Protein AF-A0A2K4SEC0-F1 (afdb_monomer_lite)

Organism: Rutilus rutilus (NCBI:txid48668)

Secondary structure (DSSP, 8-state):
---S-----S----S--SSGGGS--S-TT-----TTS-------

pLDDT: mean 96.81, std 2.8, range [80.0, 98.56]

Foldseek 3Di:
DDDDADFFDDFDDPPPDPDSVVTDGPHTSPDPDDPVPDDDDDDD

Sequence (44 aa):
AGTGKIWLDELRCTGTERSIFDCPHGGIEVHNCNHGEDVGVSCA

Structure (mmCIF, N/CA/C/O backbone):
data_AF-A0A2K4SEC0-F1
#
_entry.id   AF-A0A2K4SEC0-F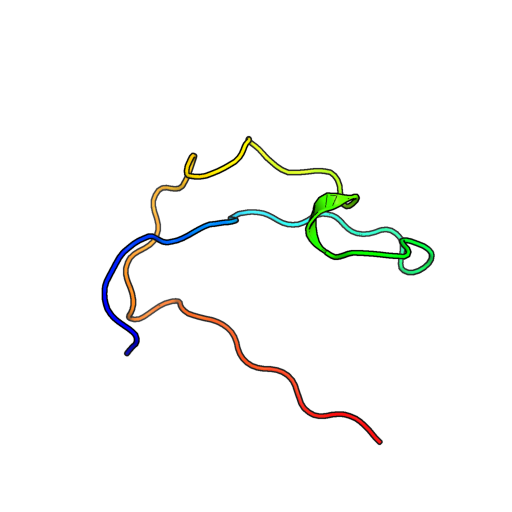1
#
loop_
_atom_site.group_PDB
_atom_site.id
_atom_site.type_symbol
_atom_site.label_atom_id
_atom_site.label_alt_id
_atom_site.label_comp_id
_atom_site.label_asym_id
_atom_site.label_entity_id
_atom_site.label_seq_id
_atom_site.pdbx_PDB_ins_code
_atom_site.Cartn_x
_atom_site.Cartn_y
_atom_site.Cartn_z
_atom_site.occupancy
_atom_site.B_iso_or_equiv
_atom_site.auth_seq_id
_atom_site.auth_comp_id
_atom_site.auth_asym_id
_atom_site.auth_atom_id
_atom_site.pdbx_PDB_model_num
ATOM 1 N N . ALA A 1 1 ? 0.764 -10.672 -12.157 1.00 80.00 1 ALA A N 1
ATOM 2 C CA . ALA A 1 1 ? 1.692 -9.564 -11.889 1.00 80.00 1 ALA A CA 1
ATOM 3 C C . ALA A 1 1 ? 1.107 -8.313 -12.516 1.00 80.00 1 ALA A C 1
ATOM 5 O O . ALA A 1 1 ? 0.682 -8.391 -13.670 1.00 80.00 1 ALA A O 1
ATOM 6 N N . GLY A 1 2 ? 1.004 -7.226 -11.753 1.00 93.62 2 GLY A N 1
ATOM 7 C CA . GLY A 1 2 ? 0.625 -5.924 -12.283 1.00 93.62 2 GLY A CA 1
ATOM 8 C C . GLY A 1 2 ? 1.700 -5.331 -13.197 1.00 93.62 2 GLY A C 1
ATOM 9 O O . GLY A 1 2 ? 2.719 -5.956 -13.498 1.00 93.62 2 GLY A O 1
ATOM 10 N N . THR A 1 3 ? 1.446 -4.113 -13.663 1.00 96.81 3 THR A N 1
ATOM 11 C CA . THR A 1 3 ? 2.387 -3.302 -14.445 1.00 96.81 3 THR A CA 1
AT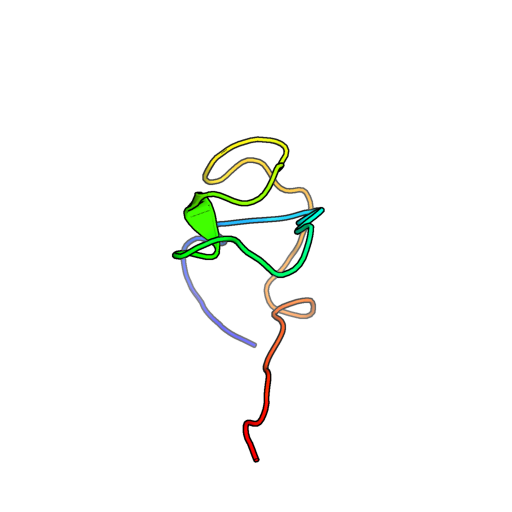OM 12 C C . THR A 1 3 ? 2.247 -1.838 -14.044 1.00 96.81 3 THR A C 1
ATOM 14 O O . THR A 1 3 ? 1.128 -1.391 -13.789 1.00 96.81 3 THR A O 1
ATOM 17 N N . GLY A 1 4 ? 3.333 -1.069 -14.095 1.00 96.81 4 GLY A N 1
ATOM 18 C CA . GLY A 1 4 ? 3.320 0.371 -13.842 1.00 96.81 4 GLY A CA 1
ATOM 19 C C . GLY A 1 4 ? 3.943 0.732 -12.497 1.00 96.81 4 GLY A C 1
ATOM 20 O O . GLY A 1 4 ? 4.961 0.169 -12.112 1.00 96.81 4 GLY A O 1
ATOM 21 N N . LYS A 1 5 ? 3.370 1.729 -11.819 1.00 97.44 5 LYS A N 1
ATOM 22 C CA . LYS A 1 5 ? 3.859 2.196 -10.517 1.00 97.44 5 LYS A CA 1
ATOM 23 C C . LYS A 1 5 ? 3.383 1.267 -9.404 1.00 97.44 5 LYS A C 1
ATOM 25 O O . LYS A 1 5 ? 2.206 0.908 -9.372 1.00 97.44 5 LYS A O 1
ATOM 30 N N . ILE A 1 6 ? 4.274 0.955 -8.471 1.00 97.56 6 ILE A N 1
ATOM 31 C CA . ILE A 1 6 ? 3.919 0.364 -7.180 1.00 97.56 6 ILE A CA 1
ATOM 32 C C . ILE A 1 6 ? 3.783 1.526 -6.198 1.00 97.56 6 ILE A C 1
ATOM 34 O O . ILE A 1 6 ? 4.687 2.344 -6.046 1.00 97.56 6 ILE A O 1
ATOM 38 N N . TRP A 1 7 ? 2.606 1.652 -5.593 1.00 97.44 7 TRP A N 1
ATOM 39 C CA . TRP A 1 7 ? 2.246 2.854 -4.841 1.00 97.44 7 TRP A CA 1
ATOM 40 C C . TRP A 1 7 ? 2.693 2.820 -3.385 1.00 97.44 7 TRP A C 1
ATOM 42 O O . TRP A 1 7 ? 3.051 3.864 -2.843 1.00 97.44 7 TRP A O 1
ATOM 52 N N . LEU A 1 8 ? 2.623 1.649 -2.757 1.00 97.88 8 LEU A N 1
ATOM 53 C CA . LEU A 1 8 ? 2.747 1.471 -1.316 1.00 97.88 8 LEU A CA 1
ATOM 54 C C . LEU A 1 8 ? 3.520 0.188 -1.016 1.00 97.88 8 LEU A C 1
ATOM 56 O O . LEU A 1 8 ? 3.361 -0.808 -1.719 1.00 97.88 8 LEU A O 1
ATOM 60 N N . ASP A 1 9 ? 4.302 0.232 0.056 1.00 98.12 9 ASP A N 1
ATOM 61 C CA . ASP A 1 9 ? 5.072 -0.874 0.621 1.00 98.12 9 ASP A CA 1
ATOM 62 C C . ASP A 1 9 ? 5.108 -0.713 2.150 1.00 98.12 9 ASP A C 1
ATOM 64 O O . ASP A 1 9 ? 4.910 0.388 2.676 1.00 98.12 9 ASP A O 1
ATOM 68 N N . GLU A 1 10 ? 5.301 -1.822 2.861 1.00 97.50 10 GLU A N 1
ATOM 69 C CA . GLU A 1 10 ? 5.357 -1.903 4.323 1.00 97.50 10 GLU A CA 1
ATOM 70 C C . GLU A 1 10 ? 4.204 -1.185 5.053 1.00 97.50 10 GLU A C 1
ATOM 72 O O . GLU A 1 10 ? 4.419 -0.416 5.995 1.00 97.50 10 GLU A O 1
ATOM 77 N N . LEU A 1 11 ? 2.958 -1.440 4.647 1.00 97.25 11 LEU A N 1
ATOM 78 C CA . LEU A 1 11 ? 1.784 -0.877 5.319 1.00 97.25 11 LEU A CA 1
ATOM 79 C C . LEU A 1 11 ? 1.659 -1.393 6.758 1.00 97.25 11 LEU A C 1
ATOM 81 O O . LEU A 1 11 ? 1.584 -2.598 7.000 1.00 97.25 11 LEU A O 1
ATOM 85 N N . ARG A 1 12 ? 1.568 -0.471 7.722 1.00 98.06 12 ARG A N 1
ATOM 86 C CA . ARG A 1 12 ? 1.411 -0.772 9.158 1.00 98.06 12 ARG A CA 1
ATOM 87 C C . ARG A 1 12 ? 0.096 -0.218 9.705 1.00 98.06 12 ARG A C 1
ATOM 89 O O . ARG A 1 12 ? 0.090 0.541 10.671 1.00 98.06 12 ARG A O 1
ATOM 96 N N . CYS A 1 13 ? -1.009 -0.573 9.052 1.00 98.00 13 CYS A N 1
ATOM 97 C CA . CYS A 1 13 ? -2.354 -0.143 9.439 1.00 98.00 13 CYS A CA 1
ATOM 98 C C . CYS A 1 13 ? -2.731 -0.614 10.859 1.00 98.00 13 CYS A C 1
ATOM 100 O O . CYS A 1 13 ? -2.381 -1.714 11.285 1.00 98.00 13 CYS A O 1
ATOM 102 N N . THR A 1 14 ? -3.513 0.198 11.561 1.00 98.12 14 THR A N 1
ATOM 103 C CA . THR A 1 14 ? -4.139 -0.093 12.859 1.00 98.12 14 THR A CA 1
ATOM 104 C C . THR A 1 14 ? -5.500 -0.776 12.713 1.00 98.12 14 THR A C 1
ATOM 106 O O . THR A 1 14 ? -5.976 -1.399 13.660 1.00 98.12 14 THR A O 1
ATOM 109 N N . GLY A 1 15 ? -6.125 -0.669 11.536 1.00 97.50 15 GLY A N 1
ATOM 110 C CA . GLY A 1 15 ? -7.434 -1.243 11.219 1.00 97.50 15 GLY A CA 1
ATOM 111 C C . GLY A 1 15 ? -8.600 -0.261 11.352 1.00 97.50 15 GLY A C 1
ATOM 112 O O . GLY A 1 15 ? -9.751 -0.671 11.227 1.00 97.50 15 GLY A O 1
ATOM 113 N N . THR A 1 16 ? -8.327 1.020 11.613 1.00 98.19 16 THR A N 1
ATOM 114 C CA . THR A 1 16 ? -9.357 2.074 11.752 1.00 98.19 16 THR A CA 1
ATOM 115 C C . THR A 1 16 ? -9.219 3.199 10.728 1.00 98.19 16 THR A C 1
ATOM 117 O O . THR A 1 16 ? -10.030 4.128 10.702 1.00 98.19 16 THR A O 1
ATOM 120 N N . GLU A 1 17 ? -8.203 3.112 9.875 1.00 98.56 17 GLU A N 1
ATOM 121 C CA . GLU A 1 17 ? -7.965 4.027 8.771 1.00 98.56 17 GLU A CA 1
ATOM 122 C C . GLU A 1 17 ? -9.136 4.025 7.781 1.00 98.56 17 GLU A C 1
ATOM 124 O O . GLU A 1 17 ? -9.797 3.009 7.561 1.00 98.56 17 GLU A O 1
ATOM 129 N N . ARG A 1 18 ? -9.395 5.178 7.153 1.00 98.12 18 ARG A N 1
ATOM 130 C CA . ARG A 1 18 ? -10.444 5.303 6.126 1.00 98.12 18 ARG A CA 1
ATOM 131 C C . ARG A 1 18 ? -9.937 4.940 4.737 1.00 98.12 18 ARG A C 1
ATOM 133 O O . ARG A 1 18 ? -10.727 4.541 3.885 1.00 98.12 18 ARG A O 1
ATOM 140 N N . SER A 1 19 ? -8.640 5.109 4.512 1.00 97.62 19 SER A N 1
ATOM 141 C CA . SER A 1 19 ? -7.946 4.798 3.273 1.00 97.62 19 SER A CA 1
ATOM 142 C C . SER A 1 19 ? -6.655 4.048 3.576 1.00 97.62 19 SER A C 1
ATOM 144 O O . SER A 1 19 ? -5.997 4.303 4.580 1.00 97.62 19 SER A O 1
ATOM 146 N N . ILE A 1 20 ? -6.239 3.172 2.662 1.00 97.25 20 ILE A N 1
ATOM 147 C CA . ILE A 1 20 ? -4.943 2.486 2.752 1.00 97.25 20 ILE A CA 1
ATOM 148 C C . ILE A 1 20 ? -3.757 3.466 2.686 1.00 97.25 20 ILE A C 1
ATOM 150 O O . ILE A 1 20 ? -2.689 3.176 3.214 1.00 97.25 20 ILE A O 1
ATOM 15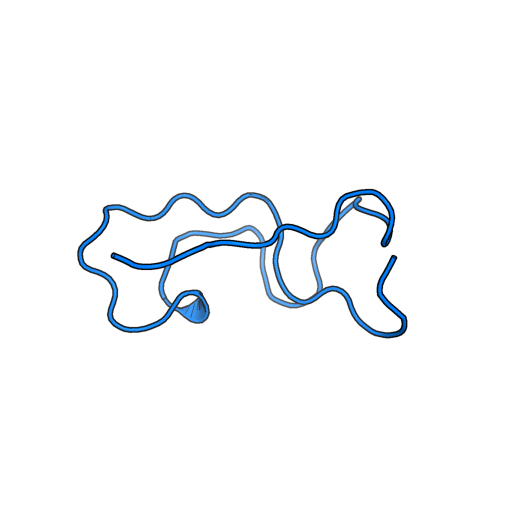4 N N . PHE A 1 21 ? -3.965 4.650 2.096 1.00 97.38 21 PHE A N 1
ATOM 155 C CA . PHE A 1 21 ? -2.991 5.747 2.070 1.00 97.38 21 PHE A CA 1
ATOM 156 C C . PHE A 1 21 ? -2.864 6.489 3.411 1.00 97.38 21 PHE A C 1
ATOM 158 O O . PHE A 1 21 ? -1.936 7.273 3.574 1.00 97.38 21 PHE A O 1
ATOM 165 N N . ASP A 1 22 ? -3.779 6.265 4.360 1.00 97.94 22 ASP A N 1
ATOM 166 C CA . ASP A 1 22 ? -3.688 6.852 5.704 1.00 97.94 22 ASP A CA 1
ATOM 167 C C . ASP A 1 22 ? -2.874 5.962 6.659 1.00 97.94 22 ASP A C 1
ATOM 169 O O . ASP A 1 22 ? -2.519 6.389 7.760 1.00 97.94 22 ASP A O 1
ATOM 173 N N . CYS A 1 23 ? -2.588 4.715 6.269 1.00 98.25 23 CYS A N 1
ATOM 174 C CA . CYS A 1 23 ? -1.787 3.814 7.085 1.00 98.25 23 CYS A CA 1
ATOM 175 C C . CYS A 1 23 ? -0.331 4.294 7.146 1.00 98.25 23 CYS A C 1
ATOM 177 O O . CYS A 1 23 ? 0.208 4.734 6.131 1.00 98.25 23 CYS A O 1
ATOM 179 N N . PRO A 1 24 ? 0.365 4.143 8.286 1.00 98.31 24 PRO A N 1
ATOM 180 C CA . PRO A 1 24 ? 1.802 4.373 8.336 1.00 98.31 24 PRO A CA 1
ATOM 181 C C . PRO A 1 24 ? 2.541 3.525 7.289 1.00 98.31 24 PRO A C 1
ATOM 183 O O . PRO A 1 24 ? 2.362 2.306 7.233 1.00 98.31 24 PRO A O 1
ATOM 186 N N . HIS A 1 25 ? 3.368 4.184 6.478 1.00 97.50 25 HIS A N 1
ATOM 187 C CA . HIS A 1 25 ? 4.152 3.593 5.391 1.00 97.50 25 HIS A CA 1
ATOM 188 C C . HIS A 1 25 ? 5.413 4.429 5.105 1.00 97.50 25 HIS A C 1
ATOM 190 O O . HIS A 1 25 ? 5.517 5.577 5.543 1.00 97.50 25 HIS A O 1
ATOM 196 N N . GLY A 1 26 ? 6.359 3.885 4.332 1.00 97.19 26 GLY A N 1
ATOM 197 C CA . GLY A 1 26 ? 7.634 4.550 4.006 1.00 97.19 26 GLY A CA 1
ATOM 198 C C . GLY A 1 26 ? 7.524 5.782 3.093 1.00 97.19 26 GLY A C 1
ATOM 199 O O . GLY A 1 26 ? 8.425 6.618 3.073 1.00 97.19 26 GLY A O 1
ATOM 200 N N . GLY A 1 27 ? 6.415 5.919 2.362 1.00 97.81 27 GLY A N 1
ATOM 201 C CA . GLY A 1 27 ? 6.149 7.012 1.422 1.00 97.81 27 GLY A CA 1
ATOM 202 C C . GLY A 1 27 ? 5.484 6.491 0.148 1.00 97.81 27 GLY A C 1
ATOM 203 O O . GLY A 1 27 ? 5.479 5.290 -0.103 1.00 97.81 27 GLY A O 1
ATOM 204 N N . ILE A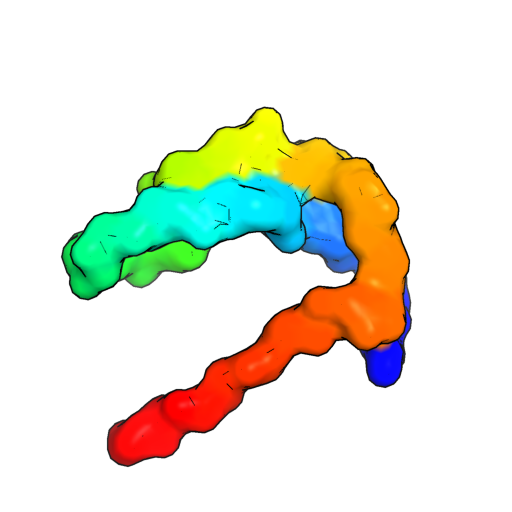 1 28 ? 4.916 7.389 -0.659 1.00 97.69 28 ILE A N 1
ATOM 205 C CA . ILE A 1 28 ? 4.314 7.019 -1.949 1.00 97.69 28 ILE A CA 1
ATOM 206 C C . ILE A 1 28 ? 5.417 6.741 -2.969 1.00 97.69 28 ILE A C 1
ATOM 208 O O . ILE A 1 28 ? 6.338 7.546 -3.092 1.00 97.69 28 ILE A O 1
ATOM 212 N N . GLU A 1 29 ? 5.310 5.626 -3.700 1.00 97.31 29 GLU A N 1
ATOM 213 C CA . GLU A 1 29 ? 6.333 5.153 -4.654 1.00 97.31 29 GLU A CA 1
ATOM 214 C C . GLU A 1 29 ? 7.710 4.891 -3.999 1.00 97.31 29 GLU A C 1
ATOM 216 O O . GLU A 1 29 ? 8.721 4.757 -4.686 1.00 97.31 29 GLU A O 1
ATOM 221 N N . VAL A 1 30 ? 7.757 4.779 -2.664 1.00 98.12 30 VAL A N 1
ATOM 222 C CA . VAL A 1 30 ? 8.950 4.391 -1.901 1.00 98.12 30 VAL A CA 1
ATOM 223 C C . VAL A 1 30 ? 8.817 2.919 -1.539 1.00 98.12 30 VAL A C 1
ATOM 225 O O . VAL A 1 30 ? 8.158 2.572 -0.564 1.00 98.12 30 VAL A O 1
ATOM 228 N N . HIS A 1 31 ? 9.423 2.059 -2.351 1.00 97.12 31 HIS A N 1
ATOM 229 C CA . HIS A 1 31 ? 9.359 0.609 -2.191 1.00 97.12 31 HIS A CA 1
ATOM 230 C C . HIS A 1 31 ? 10.627 -0.057 -2.733 1.00 97.12 31 HIS A C 1
ATOM 232 O O . HIS A 1 31 ? 11.348 0.521 -3.552 1.00 97.12 31 HIS A O 1
ATOM 238 N N . ASN A 1 32 ? 10.873 -1.298 -2.316 1.00 97.12 32 ASN A N 1
ATOM 239 C CA . ASN A 1 32 ? 11.854 -2.182 -2.958 1.00 97.12 32 ASN A CA 1
ATOM 240 C C . ASN A 1 32 ? 11.198 -3.375 -3.684 1.00 97.12 32 ASN A C 1
ATOM 242 O O . ASN A 1 32 ? 11.907 -4.230 -4.214 1.00 97.12 32 ASN A O 1
ATOM 246 N N . CYS A 1 33 ? 9.862 -3.397 -3.745 1.00 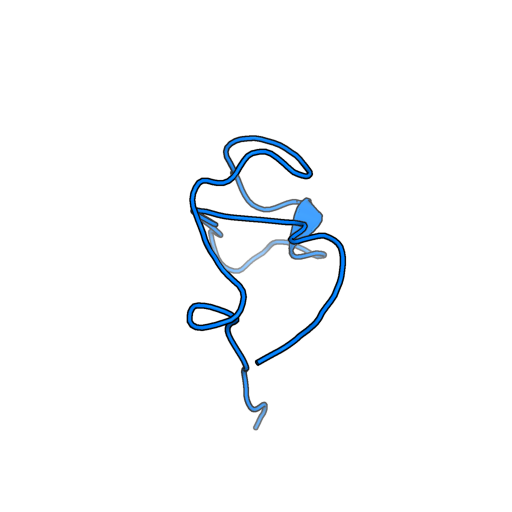97.06 33 CYS A N 1
ATOM 247 C CA . CYS A 1 33 ? 9.089 -4.471 -4.359 1.00 97.06 33 CYS A CA 1
ATOM 248 C C . CYS A 1 33 ? 9.149 -4.502 -5.892 1.00 97.06 33 CYS A C 1
ATOM 250 O O . CYS A 1 33 ? 9.388 -3.490 -6.559 1.00 97.06 33 CYS A O 1
ATOM 252 N N . ASN A 1 34 ? 8.795 -5.661 -6.445 1.00 97.00 34 ASN A N 1
ATOM 253 C CA . ASN A 1 34 ? 8.415 -5.861 -7.841 1.00 97.00 34 ASN A CA 1
ATOM 254 C C . ASN A 1 34 ? 6.963 -6.374 -7.961 1.00 97.00 34 ASN A C 1
ATOM 256 O O . ASN A 1 34 ? 6.374 -6.831 -6.990 1.00 97.00 34 ASN A O 1
ATOM 260 N N . HIS A 1 35 ? 6.387 -6.374 -9.168 1.00 97.88 35 HIS A N 1
ATOM 261 C CA . HIS A 1 35 ? 4.988 -6.791 -9.395 1.00 97.88 35 HIS A CA 1
ATOM 262 C C . HIS A 1 35 ? 4.681 -8.281 -9.147 1.00 97.88 35 HIS A C 1
ATOM 264 O O . HIS A 1 35 ? 3.531 -8.715 -9.261 1.00 97.88 35 HIS A O 1
ATOM 270 N N . GLY A 1 36 ? 5.694 -9.096 -8.850 1.00 97.44 36 GLY A N 1
ATOM 271 C CA . GLY A 1 36 ? 5.511 -10.439 -8.304 1.00 97.44 36 GLY A CA 1
ATOM 272 C C . GLY A 1 36 ? 5.068 -10.440 -6.837 1.00 97.44 36 GLY A C 1
ATOM 273 O O . GLY A 1 36 ? 4.578 -11.462 -6.369 1.00 97.44 36 GLY A O 1
ATOM 274 N N . GLU A 1 37 ? 5.207 -9.310 -6.143 1.00 97.31 37 GLU A N 1
ATOM 275 C CA . GLU A 1 37 ? 4.873 -9.112 -4.726 1.00 97.31 37 GLU A CA 1
ATOM 276 C C . GLU A 1 37 ? 3.559 -8.330 -4.535 1.00 97.31 37 GLU A C 1
ATOM 278 O O . GLU A 1 37 ? 3.161 -8.061 -3.404 1.00 97.31 37 GLU A O 1
ATOM 283 N N . ASP A 1 38 ? 2.865 -7.980 -5.628 1.00 97.38 38 ASP A N 1
ATOM 284 C CA . ASP A 1 38 ? 1.572 -7.292 -5.576 1.00 97.38 38 ASP A CA 1
ATOM 285 C C . ASP A 1 38 ? 0.563 -8.090 -4.728 1.00 97.38 38 ASP A C 1
ATOM 287 O O . ASP A 1 38 ? 0.346 -9.289 -4.935 1.00 97.38 38 ASP A O 1
ATOM 291 N N . VAL A 1 39 ? -0.103 -7.403 -3.799 1.00 95.69 39 VAL A N 1
ATOM 292 C CA . VAL A 1 39 ? -1.082 -8.002 -2.884 1.00 95.69 39 VAL A CA 1
ATOM 293 C C . VAL A 1 39 ? -2.514 -7.880 -3.412 1.00 95.69 39 VAL A C 1
ATOM 295 O O . VAL A 1 39 ? -2.881 -6.908 -4.071 1.00 95.69 39 VAL A O 1
ATOM 298 N N . GLY A 1 40 ? -3.353 -8.862 -3.076 1.00 94.81 40 GLY A N 1
ATOM 299 C CA . GLY A 1 40 ? -4.800 -8.829 -3.286 1.00 94.81 40 GLY A CA 1
ATOM 300 C C . GLY A 1 40 ? -5.556 -9.224 -2.018 1.00 94.81 40 GLY A C 1
ATOM 301 O O . GLY A 1 40 ? -5.037 -9.968 -1.187 1.00 94.81 40 GLY A O 1
ATOM 302 N N . VAL A 1 41 ? -6.789 -8.734 -1.872 1.00 95.25 41 VAL A N 1
ATOM 303 C CA . VAL A 1 41 ? -7.675 -9.037 -0.735 1.00 95.25 41 VAL A CA 1
ATOM 304 C C . VAL A 1 41 ? -9.047 -9.497 -1.222 1.00 95.25 41 VAL A C 1
ATOM 306 O O . VAL A 1 41 ? -9.461 -9.182 -2.337 1.00 95.25 41 VAL A O 1
ATOM 309 N N . SER A 1 42 ? -9.760 -10.239 -0.378 1.00 97.38 42 SER A N 1
ATOM 310 C CA . SER A 1 42 ? -11.153 -10.632 -0.595 1.00 97.38 42 SER A CA 1
ATOM 311 C C . SER A 1 42 ? -11.983 -10.194 0.610 1.00 97.38 42 SER A C 1
ATOM 313 O O . SER A 1 42 ? -11.532 -10.323 1.748 1.00 97.38 42 SER A O 1
ATOM 315 N N . CYS A 1 43 ? -13.169 -9.649 0.349 1.00 95.81 43 CYS A N 1
ATOM 316 C CA . CYS A 1 43 ? -14.095 -9.167 1.371 1.00 95.81 43 CYS A CA 1
ATOM 317 C C . CYS A 1 43 ? -15.190 -10.209 1.643 1.00 95.81 43 CYS A C 1
AT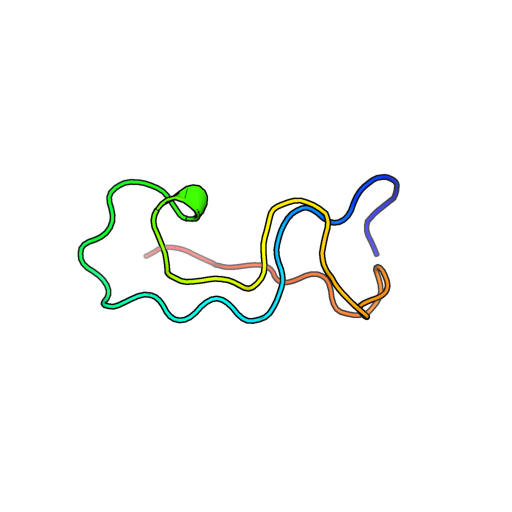OM 319 O O . CYS A 1 43 ? -15.510 -11.004 0.758 1.00 95.81 43 CYS A O 1
ATOM 321 N N . ALA A 1 44 ? -15.748 -10.180 2.857 1.00 93.06 44 ALA A N 1
ATOM 322 C CA . ALA A 1 44 ? -16.879 -11.014 3.272 1.00 93.06 44 ALA A CA 1
ATOM 323 C C . ALA A 1 44 ? -18.228 -10.446 2.808 1.00 93.06 44 ALA A C 1
ATOM 325 O O . ALA A 1 44 ? -18.347 -9.199 2.742 1.00 93.06 44 ALA A O 1
#

InterPro domains:
  IPR001190 SRCR domain [PF00530] (3-43)
  IPR001190 SRCR domain [PR00258] (9-23)
  IPR001190 SRCR domain [PR00258] (32-44)
  IPR001190 SRCR domain [PS50287] (1-44)
  IPR036772 SRCR-like domain superfamily [G3DSA:3.10.250.10] (1-44)
  IPR036772 SRCR-like domain superfamily [SSF56487] (2-43)

Radius of gyration: 11.26 Å; chains: 1; bounding box: 29×18×27 Å